Protein AF-A0A9I9CKD1-F1 (afdb_monomer_lite)

Organism: Cucumis melo (NCBI:txid3656)

Secondary structure (DSSP, 8-state):
--HHHHTT----THHHHHHHHHHHHHHHHSS-TTTTS-HHHHHIIIIIS-PPPPP-S-GGGS-GGG--

Structure (mmCIF, N/CA/C/O backbone):
data_AF-A0A9I9CKD1-F1
#
_entry.id   AF-A0A9I9CKD1-F1
#
loop_
_atom_site.group_PDB
_atom_site.id
_atom_site.type_symbol
_atom_site.label_atom_id
_atom_site.label_alt_id
_atom_site.label_comp_id
_atom_site.label_asym_id
_atom_site.label_entity_id
_atom_site.label_seq_id
_atom_site.pdbx_PDB_ins_code
_atom_site.Cartn_x
_atom_site.Cartn_y
_atom_site.Cartn_z
_atom_site.occupancy
_atom_site.B_iso_or_equiv
_atom_site.auth_seq_id
_atom_site.auth_comp_id
_atom_site.auth_asym_id
_atom_site.auth_atom_id
_atom_site.pdbx_PDB_model_num
ATOM 1 N N . MET A 1 1 ? 1.996 4.117 -2.667 1.00 85.81 1 MET A N 1
ATOM 2 C CA . MET A 1 1 ? 2.373 3.646 -4.015 1.00 85.81 1 MET A CA 1
ATOM 3 C C . MET A 1 1 ? 3.000 2.271 -3.873 1.00 85.81 1 MET A C 1
ATOM 5 O O . MET A 1 1 ? 3.492 1.994 -2.782 1.00 85.81 1 MET A O 1
ATOM 9 N N . ALA A 1 2 ? 2.925 1.414 -4.892 1.00 92.88 2 ALA A N 1
ATOM 10 C CA . ALA A 1 2 ? 3.608 0.124 -4.837 1.00 92.88 2 ALA A CA 1
ATOM 11 C C . ALA A 1 2 ? 5.139 0.340 -4.809 1.00 92.88 2 ALA A C 1
ATOM 13 O O . ALA A 1 2 ? 5.601 1.306 -5.429 1.00 92.88 2 ALA A O 1
ATOM 14 N N . PRO A 1 3 ? 5.907 -0.473 -4.060 1.00 93.69 3 PRO A N 1
ATOM 15 C CA . PRO A 1 3 ? 7.359 -0.317 -3.932 1.00 93.69 3 PRO A CA 1
ATOM 16 C C . PRO A 1 3 ? 8.101 -0.245 -5.273 1.00 93.69 3 PRO A C 1
ATOM 18 O O . PRO A 1 3 ? 8.935 0.633 -5.462 1.00 93.69 3 PRO A O 1
ATOM 21 N N . GLU A 1 4 ? 7.732 -1.096 -6.224 1.00 94.06 4 GLU A N 1
ATOM 22 C CA . GLU A 1 4 ? 8.309 -1.175 -7.567 1.00 94.06 4 GLU A CA 1
ATOM 23 C C . GLU A 1 4 ? 8.129 0.132 -8.357 1.00 94.06 4 GLU A C 1
ATOM 25 O O . GLU A 1 4 ? 9.048 0.587 -9.030 1.00 94.06 4 GLU A O 1
ATOM 30 N N . ILE A 1 5 ? 6.991 0.819 -8.194 1.00 93.19 5 ILE A N 1
ATOM 31 C CA . ILE A 1 5 ? 6.764 2.130 -8.821 1.00 93.19 5 ILE A CA 1
ATOM 32 C C . ILE A 1 5 ? 7.626 3.204 -8.138 1.00 93.19 5 ILE A C 1
ATOM 34 O O . ILE A 1 5 ? 8.122 4.115 -8.789 1.00 93.19 5 ILE A O 1
ATOM 38 N N . CYS A 1 6 ? 7.791 3.139 -6.812 1.00 90.25 6 CYS A N 1
ATOM 39 C CA . CYS A 1 6 ? 8.600 4.116 -6.073 1.00 90.25 6 CYS A CA 1
ATOM 40 C C . CYS A 1 6 ? 10.079 4.051 -6.443 1.00 90.25 6 CYS A C 1
ATOM 42 O O . CYS A 1 6 ? 10.760 5.073 -6.423 1.00 90.25 6 CYS A O 1
ATOM 44 N N . ASN A 1 7 ? 10.560 2.843 -6.718 1.00 89.94 7 ASN A N 1
ATOM 45 C CA . ASN A 1 7 ? 11.954 2.579 -7.031 1.00 89.94 7 ASN A CA 1
ATOM 46 C C . ASN A 1 7 ? 12.260 2.747 -8.528 1.00 89.94 7 ASN A C 1
ATOM 48 O O . ASN A 1 7 ? 13.389 2.488 -8.934 1.00 89.94 7 ASN A O 1
ATOM 52 N N . ASP A 1 8 ? 11.279 3.190 -9.326 1.00 92.12 8 ASP A N 1
ATOM 53 C CA . ASP A 1 8 ? 11.377 3.312 -10.787 1.00 92.12 8 ASP A CA 1
ATOM 54 C C . ASP A 1 8 ? 11.808 1.987 -11.452 1.00 92.12 8 ASP A C 1
ATOM 56 O O . ASP A 1 8 ? 12.581 1.942 -12.410 1.00 92.12 8 ASP A O 1
ATOM 60 N N . GLU A 1 9 ? 11.330 0.872 -10.892 1.00 93.62 9 GLU A N 1
ATOM 61 C CA . GLU A 1 9 ? 11.606 -0.477 -11.374 1.00 93.62 9 GLU A CA 1
ATOM 62 C C . GLU A 1 9 ? 10.610 -0.880 -12.470 1.00 93.62 9 GLU A C 1
ATOM 64 O O . GLU A 1 9 ? 9.525 -0.315 -12.613 1.00 93.62 9 GLU A O 1
ATOM 69 N N . ILE A 1 10 ? 10.959 -1.908 -13.249 1.00 95.38 10 ILE A N 1
ATOM 70 C CA . ILE A 1 10 ? 10.022 -2.501 -14.209 1.00 95.38 10 ILE A CA 1
ATOM 71 C C . ILE A 1 10 ? 8.878 -3.139 -13.418 1.00 95.38 10 ILE A C 1
ATOM 73 O O . ILE A 1 10 ? 9.094 -4.085 -12.663 1.00 95.38 10 ILE A O 1
ATOM 77 N N . PHE A 1 11 ? 7.663 -2.645 -13.629 1.00 95.56 11 PHE A N 1
ATOM 78 C CA . PHE A 1 11 ? 6.465 -3.122 -12.953 1.00 95.56 11 PHE A CA 1
ATOM 79 C C . PHE A 1 11 ? 5.463 -3.732 -13.937 1.00 95.56 11 PHE A C 1
ATOM 81 O O . PHE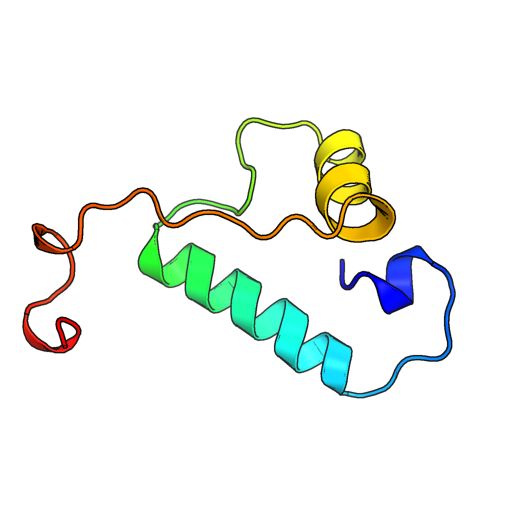 A 1 11 ? 5.480 -3.471 -15.142 1.00 95.56 11 PHE A O 1
ATOM 88 N N . ASP A 1 12 ? 4.560 -4.544 -13.402 1.00 95.25 12 ASP A N 1
ATOM 89 C CA . ASP A 1 12 ? 3.468 -5.173 -14.135 1.00 95.25 12 ASP A CA 1
ATOM 90 C C . ASP A 1 12 ? 2.144 -4.995 -13.371 1.00 95.25 12 ASP A C 1
ATOM 92 O O . ASP A 1 12 ? 2.005 -4.103 -12.536 1.00 95.25 12 ASP A O 1
ATOM 96 N N . ARG A 1 13 ? 1.147 -5.844 -13.641 1.00 95.81 13 ARG A N 1
ATOM 97 C CA . ARG A 1 13 ? -0.162 -5.796 -12.964 1.00 95.81 13 ARG A CA 1
ATOM 98 C C . ARG A 1 13 ? -0.099 -6.133 -11.464 1.00 95.81 13 ARG A C 1
ATOM 100 O O . ARG A 1 13 ? -1.107 -6.005 -10.773 1.00 95.81 13 ARG A O 1
ATOM 107 N N . SER A 1 14 ? 1.044 -6.560 -10.926 1.00 94.75 14 SER A N 1
ATOM 108 C CA . SER A 1 14 ? 1.211 -6.781 -9.483 1.00 94.75 14 SER A CA 1
ATOM 109 C C . SER A 1 14 ? 1.016 -5.500 -8.657 1.00 94.75 14 SER A C 1
ATOM 111 O O . SER A 1 14 ? 0.524 -5.587 -7.526 1.00 94.75 14 SER A O 1
ATOM 113 N N . ILE A 1 15 ? 1.222 -4.317 -9.253 1.00 95.56 15 ILE A N 1
ATOM 114 C CA . ILE A 1 15 ? 0.925 -3.015 -8.629 1.00 95.56 15 ILE A CA 1
ATOM 115 C C . ILE A 1 15 ? -0.556 -2.879 -8.242 1.00 95.56 15 ILE A C 1
ATOM 117 O O . ILE A 1 15 ? -0.896 -2.251 -7.232 1.00 95.56 15 ILE A O 1
ATOM 121 N N . ASP A 1 16 ? -1.448 -3.499 -9.020 1.00 95.69 16 ASP A N 1
ATOM 122 C CA . ASP A 1 16 ? -2.890 -3.486 -8.780 1.00 95.69 16 ASP A CA 1
ATOM 123 C C . ASP A 1 16 ? -3.239 -4.383 -7.591 1.00 95.69 16 ASP A C 1
ATOM 125 O O . ASP A 1 16 ? -4.099 -4.051 -6.779 1.00 95.69 16 ASP A O 1
ATOM 129 N N . SER A 1 17 ? -2.511 -5.490 -7.417 1.00 95.81 17 SER A N 1
ATOM 130 C CA . SER A 1 17 ? -2.656 -6.350 -6.235 1.00 95.81 17 SER A CA 1
ATOM 131 C C . SER A 1 17 ? -2.191 -5.631 -4.967 1.00 95.81 17 SER A C 1
ATOM 133 O O . SER A 1 17 ? -2.818 -5.752 -3.911 1.00 95.81 17 SER A O 1
ATOM 135 N N . PHE A 1 18 ? -1.117 -4.841 -5.062 1.00 94.31 18 PHE A N 1
ATOM 136 C CA . PHE A 1 18 ? -0.654 -4.016 -3.950 1.00 94.31 18 PHE A CA 1
ATOM 137 C C . PHE A 1 18 ? -1.689 -2.949 -3.565 1.00 94.31 18 PHE A C 1
ATOM 139 O O . PHE A 1 18 ? -2.018 -2.811 -2.383 1.00 94.31 18 PHE A O 1
ATOM 146 N N . SER A 1 19 ? -2.222 -2.210 -4.543 1.00 94.38 19 SER A N 1
ATOM 147 C CA . SER A 1 19 ? -3.234 -1.177 -4.291 1.00 94.38 19 SER A CA 1
ATOM 148 C C . SER A 1 19 ? -4.542 -1.771 -3.759 1.00 94.38 19 SER A C 1
ATOM 150 O O . SER A 1 19 ? -5.087 -1.252 -2.783 1.00 94.38 19 SER A O 1
ATOM 152 N N . PHE A 1 20 ? -4.978 -2.915 -4.291 1.00 95.75 20 PHE A N 1
ATOM 153 C CA . PHE A 1 20 ? -6.118 -3.670 -3.772 1.00 95.75 20 PHE A CA 1
ATOM 154 C C 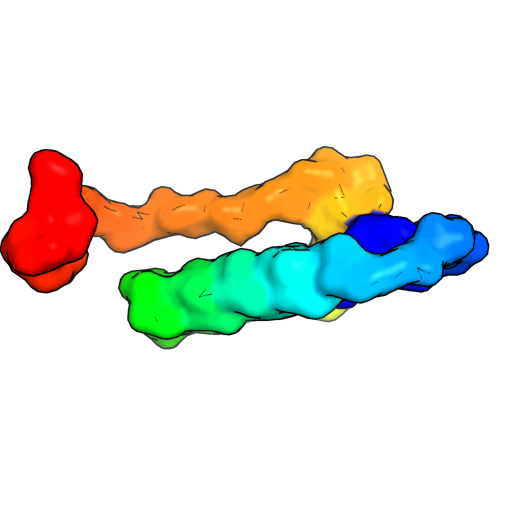. PHE A 1 20 ? -5.936 -4.061 -2.299 1.00 95.75 20 PHE A C 1
ATOM 156 O O . PHE A 1 20 ? -6.852 -3.881 -1.500 1.00 95.75 20 PHE A O 1
ATOM 163 N N . GLY A 1 21 ? -4.742 -4.508 -1.896 1.00 94.31 21 GLY A N 1
ATOM 164 C CA . GLY A 1 21 ? -4.441 -4.809 -0.493 1.00 94.31 21 GLY A CA 1
ATOM 165 C C . GLY A 1 21 ? -4.567 -3.596 0.441 1.00 94.31 21 GLY A C 1
ATOM 166 O O . GLY A 1 21 ? -5.029 -3.738 1.573 1.00 94.31 21 GLY A O 1
ATOM 167 N N . LEU A 1 22 ? -4.200 -2.396 -0.023 1.00 93.56 22 LEU A N 1
ATOM 168 C CA . LEU A 1 22 ? -4.386 -1.159 0.747 1.00 93.56 22 LEU A CA 1
ATOM 169 C C . LEU A 1 22 ? -5.862 -0.759 0.860 1.00 93.56 22 LEU A C 1
ATOM 171 O O . LEU A 1 22 ? -6.278 -0.325 1.933 1.00 93.56 22 LEU A O 1
ATOM 175 N N . ILE A 1 23 ? -6.646 -0.945 -0.206 1.00 94.25 23 ILE A N 1
ATOM 176 C CA . ILE A 1 23 ? -8.100 -0.724 -0.187 1.00 94.25 23 ILE A CA 1
ATOM 177 C C . ILE A 1 23 ? -8.758 -1.685 0.805 1.00 94.25 23 ILE A C 1
ATOM 179 O O . ILE A 1 23 ? -9.528 -1.249 1.655 1.00 94.25 23 ILE A O 1
ATOM 183 N N . LEU A 1 24 ? -8.414 -2.976 0.760 1.00 92.19 24 LEU A N 1
ATOM 184 C CA . LEU A 1 24 ? -8.918 -3.960 1.719 1.00 92.19 24 LEU A CA 1
ATOM 185 C C . LEU A 1 24 ? -8.564 -3.586 3.158 1.00 92.19 24 LEU A C 1
ATOM 187 O O . LEU A 1 24 ? -9.424 -3.649 4.032 1.00 92.19 24 LEU A O 1
ATOM 191 N N . TYR A 1 25 ? -7.322 -3.165 3.408 1.00 91.81 25 TYR A N 1
ATOM 192 C CA . TYR A 1 25 ? -6.925 -2.678 4.726 1.00 91.81 25 TYR A CA 1
ATOM 193 C C . TYR A 1 25 ? -7.819 -1.518 5.184 1.00 91.81 25 TYR A C 1
ATOM 195 O O . TYR A 1 25 ? -8.301 -1.533 6.312 1.00 91.81 25 TYR A O 1
ATOM 203 N N . GLU A 1 26 ? -8.070 -0.532 4.322 1.00 91.69 26 GLU A N 1
ATOM 204 C CA . GLU A 1 26 ? -8.915 0.619 4.650 1.00 91.69 26 GLU A CA 1
ATOM 205 C C . GLU A 1 26 ? -10.376 0.221 4.889 1.00 91.69 26 GLU A C 1
ATOM 207 O O . GLU A 1 26 ? -10.992 0.718 5.827 1.00 91.69 26 GLU A O 1
ATOM 212 N N . MET A 1 27 ? -10.916 -0.722 4.113 1.00 90.38 27 MET A N 1
ATOM 213 C CA . MET A 1 27 ? -12.265 -1.262 4.320 1.00 90.38 27 MET A CA 1
ATOM 214 C C . MET A 1 27 ? -12.398 -1.989 5.664 1.00 90.38 27 MET A C 1
ATOM 216 O O . MET A 1 27 ? -13.437 -1.897 6.313 1.00 90.38 27 MET A O 1
ATOM 220 N N . VAL A 1 28 ? -11.355 -2.713 6.077 1.00 86.88 28 VAL A N 1
ATOM 221 C CA . VAL A 1 28 ? -11.345 -3.521 7.304 1.00 86.88 28 VAL A CA 1
ATOM 222 C C . VAL A 1 28 ? -11.074 -2.666 8.542 1.00 86.88 28 VAL A C 1
ATOM 224 O O . VAL A 1 28 ? -11.748 -2.821 9.558 1.00 86.88 28 VAL A O 1
ATOM 227 N N . GLU A 1 29 ? -10.101 -1.759 8.472 1.00 87.56 29 GLU A N 1
ATOM 228 C CA . GLU A 1 29 ? -9.694 -0.915 9.601 1.00 87.56 29 GLU A CA 1
ATOM 229 C C . GLU A 1 29 ? -10.497 0.395 9.685 1.00 87.56 29 GLU A C 1
ATOM 231 O O . GLU A 1 29 ? -10.470 1.069 10.715 1.00 87.56 29 GLU A O 1
ATOM 236 N N . GLY A 1 30 ? -11.203 0.775 8.615 1.00 88.81 30 GLY A N 1
ATOM 237 C CA . GLY A 1 30 ? -11.976 2.018 8.517 1.00 88.81 30 GLY A CA 1
ATOM 238 C C . GLY A 1 30 ? -11.116 3.285 8.510 1.00 88.81 30 GLY A C 1
ATOM 239 O O . GLY A 1 30 ? -11.624 4.385 8.719 1.00 88.81 30 GLY A O 1
ATOM 240 N N . ILE A 1 31 ? -9.802 3.138 8.334 1.00 89.81 31 ILE A N 1
ATOM 241 C CA . ILE A 1 31 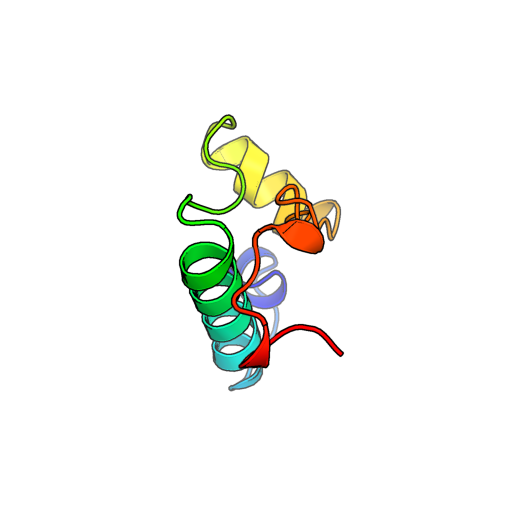? -8.823 4.221 8.379 1.00 89.81 31 ILE A CA 1
ATOM 242 C C . ILE A 1 31 ? -7.784 4.042 7.283 1.00 89.81 31 ILE A C 1
ATOM 244 O O . ILE A 1 31 ? -7.346 2.928 6.989 1.00 89.81 31 ILE A O 1
ATOM 248 N N . GLN A 1 32 ? -7.307 5.166 6.753 1.00 88.94 32 GLN A N 1
ATOM 249 C CA . GLN A 1 32 ? -6.244 5.145 5.764 1.00 88.94 32 GLN A CA 1
ATOM 250 C C . GLN A 1 32 ? -4.977 4.464 6.332 1.00 88.94 32 GLN A C 1
ATOM 252 O O . GLN A 1 32 ? -4.585 4.716 7.490 1.00 88.94 32 GLN A O 1
ATOM 257 N N . PRO A 1 33 ? -4.290 3.632 5.527 1.00 89.19 33 PRO A N 1
ATOM 258 C CA . PRO A 1 33 ? -2.962 3.132 5.849 1.00 89.19 33 PRO A CA 1
ATOM 259 C C . PRO A 1 33 ? -2.038 4.268 6.294 1.00 89.19 33 PRO A C 1
ATOM 261 O O . PRO A 1 33 ? -1.917 5.286 5.622 1.00 89.19 33 PRO A O 1
ATOM 264 N N . PHE A 1 34 ? -1.369 4.093 7.435 1.00 89.69 34 PHE A N 1
ATOM 265 C CA . PHE A 1 34 ? -0.411 5.068 7.970 1.00 89.69 34 PHE A CA 1
ATOM 266 C C . PHE A 1 34 ? -0.956 6.496 8.216 1.00 89.69 34 PHE A C 1
ATOM 268 O O . PHE A 1 34 ? -0.154 7.418 8.312 1.00 89.69 34 PHE A O 1
ATOM 275 N N . HIS A 1 35 ? -2.267 6.688 8.432 1.00 86.50 35 HIS A N 1
ATOM 276 C CA . HIS A 1 35 ? -2.931 8.003 8.614 1.00 86.50 35 HIS A CA 1
ATOM 277 C C . HIS A 1 35 ? -2.299 9.002 9.614 1.00 86.50 35 HIS A C 1
ATOM 279 O O . HIS A 1 35 ? -2.675 10.168 9.629 1.00 86.50 35 HIS A O 1
ATOM 285 N N . ARG A 1 36 ? -1.387 8.569 10.497 1.00 88.38 36 ARG A N 1
ATOM 286 C CA . ARG A 1 36 ? -0.690 9.439 11.471 1.00 88.38 36 ARG A CA 1
ATOM 287 C C . ARG A 1 36 ? 0.660 9.962 10.981 1.00 88.38 36 ARG A C 1
ATOM 289 O O . ARG A 1 36 ? 1.331 10.656 11.736 1.00 88.38 36 ARG A O 1
ATOM 296 N N . LYS A 1 37 ? 1.087 9.572 9.782 1.00 90.06 37 LYS A N 1
ATOM 297 C CA . LYS A 1 37 ? 2.403 9.890 9.228 1.00 90.06 37 LYS A CA 1
ATOM 29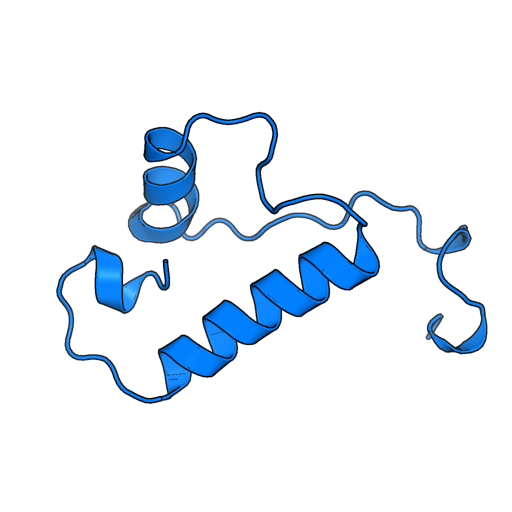8 C C . LYS A 1 37 ? 2.266 10.815 8.018 1.00 90.06 37 LYS A C 1
ATOM 300 O O . LYS A 1 37 ? 1.309 10.663 7.258 1.00 90.06 37 LYS A O 1
ATOM 305 N N . PRO A 1 38 ? 3.212 11.744 7.807 1.00 92.94 38 PRO A N 1
ATOM 306 C CA . PRO A 1 38 ? 3.274 12.529 6.582 1.00 92.94 38 PRO A CA 1
ATOM 307 C C . PRO A 1 38 ? 3.545 11.624 5.373 1.00 92.94 38 PRO A C 1
ATOM 309 O O . PRO A 1 38 ? 4.189 10.581 5.494 1.00 92.94 38 PRO A O 1
ATOM 312 N N . SER A 1 39 ? 3.078 12.038 4.194 1.00 88.62 39 SER A N 1
ATOM 313 C CA . SER A 1 39 ? 3.150 11.255 2.950 1.00 88.62 39 SER A CA 1
ATOM 314 C C . SER A 1 39 ? 4.564 10.784 2.595 1.00 88.62 39 SER A C 1
ATOM 316 O O . SER A 1 39 ? 4.733 9.650 2.155 1.00 88.62 39 SER A O 1
ATOM 318 N N . GLU A 1 40 ? 5.578 11.613 2.836 1.00 90.94 40 GLU A N 1
ATOM 319 C CA . GLU A 1 40 ? 6.987 11.273 2.612 1.00 90.94 40 GLU A CA 1
ATOM 320 C C . GLU A 1 40 ? 7.454 10.119 3.514 1.00 90.94 40 GLU A C 1
ATOM 322 O O . GLU A 1 40 ? 8.095 9.174 3.054 1.00 90.94 40 GLU A O 1
ATOM 327 N N . GLU A 1 41 ? 7.066 10.133 4.792 1.00 92.81 41 GLU A N 1
ATOM 328 C CA . GLU A 1 41 ? 7.397 9.053 5.724 1.00 92.81 41 GLU A CA 1
ATOM 329 C C . GLU A 1 41 ? 6.647 7.764 5.365 1.00 92.81 41 GLU A C 1
ATOM 331 O O . GLU A 1 41 ? 7.187 6.668 5.515 1.00 92.81 41 GLU A O 1
ATOM 336 N N . VAL A 1 42 ? 5.418 7.876 4.851 1.00 91.69 42 VAL A N 1
ATOM 337 C CA . VAL A 1 42 ? 4.661 6.725 4.337 1.00 91.69 42 VAL A CA 1
ATOM 338 C C . VAL A 1 42 ? 5.346 6.123 3.113 1.00 91.69 42 VAL A C 1
ATOM 340 O O . VAL A 1 42 ? 5.514 4.905 3.053 1.00 91.69 42 VAL A O 1
ATOM 343 N N . ALA A 1 43 ? 5.775 6.956 2.163 1.00 90.75 43 ALA A N 1
ATOM 344 C CA . ALA A 1 43 ? 6.504 6.508 0.981 1.00 90.75 43 ALA A CA 1
ATOM 345 C C . ALA A 1 43 ? 7.806 5.804 1.376 1.00 90.75 43 ALA A C 1
ATOM 347 O O . ALA A 1 43 ? 8.053 4.689 0.926 1.00 90.75 43 ALA A O 1
ATOM 348 N N . LYS A 1 44 ? 8.581 6.378 2.302 1.00 93.00 44 LYS A N 1
ATOM 349 C CA . LYS A 1 44 ? 9.789 5.738 2.837 1.00 93.00 44 LYS A CA 1
ATOM 350 C C . LYS A 1 44 ? 9.482 4.402 3.519 1.00 93.00 44 LYS A C 1
ATOM 352 O O . LYS A 1 44 ? 10.152 3.407 3.249 1.00 93.00 44 LYS A O 1
ATOM 357 N N . ALA A 1 45 ? 8.454 4.354 4.366 1.00 92.88 45 ALA A N 1
ATOM 358 C CA . ALA A 1 45 ? 8.074 3.136 5.073 1.00 92.88 45 ALA A CA 1
ATOM 359 C C . ALA A 1 45 ? 7.688 2.003 4.108 1.00 92.88 45 ALA A C 1
ATOM 361 O O . ALA A 1 45 ? 8.087 0.863 4.323 1.00 92.88 45 ALA A O 1
ATOM 362 N N . ILE A 1 46 ? 6.934 2.306 3.050 1.00 93.00 46 ILE A N 1
ATOM 363 C CA . ILE A 1 46 ? 6.484 1.304 2.077 1.00 93.00 46 ILE A CA 1
ATOM 364 C C . ILE A 1 46 ? 7.610 0.923 1.113 1.00 93.00 46 ILE A C 1
ATOM 366 O O . ILE A 1 46 ? 7.870 -0.261 0.917 1.00 93.00 46 ILE A O 1
ATOM 370 N N . CYS A 1 47 ? 8.261 1.915 0.512 1.00 91.62 47 CYS A N 1
ATOM 371 C CA . CYS A 1 47 ? 9.111 1.718 -0.657 1.00 91.62 47 CYS A CA 1
ATOM 372 C C . CYS A 1 47 ? 10.566 1.397 -0.294 1.00 91.62 47 CYS A C 1
ATOM 374 O O . CYS A 1 47 ? 11.214 0.634 -1.001 1.00 91.62 47 CYS A O 1
ATOM 376 N N . VAL A 1 48 ? 11.058 1.911 0.839 1.00 91.62 48 VAL A N 1
ATOM 377 C CA . VAL A 1 48 ? 12.435 1.671 1.306 1.00 91.62 48 VAL A CA 1
ATOM 378 C C . VAL A 1 48 ? 12.466 0.620 2.410 1.00 91.62 48 VAL A C 1
ATOM 380 O O . VAL A 1 48 ? 13.287 -0.290 2.389 1.00 91.62 48 VAL A O 1
ATOM 383 N N . GLU A 1 49 ? 11.577 0.734 3.397 1.00 92.62 49 GLU A N 1
ATOM 384 C CA . GLU A 1 49 ? 11.595 -0.147 4.572 1.00 92.62 49 GLU A CA 1
ATOM 385 C C . GLU A 1 49 ? 10.755 -1.421 4.386 1.00 92.62 49 GLU A C 1
ATOM 387 O O . GLU A 1 49 ? 10.782 -2.299 5.248 1.00 92.62 49 GLU A O 1
ATOM 392 N N . GLY A 1 50 ? 9.976 -1.522 3.301 1.00 90.12 50 GLY A N 1
ATOM 393 C CA . GLY A 1 50 ? 9.111 -2.673 3.020 1.00 90.12 50 GLY A CA 1
ATOM 394 C C . GLY A 1 50 ? 8.003 -2.893 4.059 1.00 90.12 50 GLY A C 1
ATOM 395 O O . GLY A 1 50 ? 7.445 -3.989 4.160 1.00 90.12 50 GLY A O 1
ATOM 396 N N . LYS A 1 51 ? 7.677 -1.877 4.867 1.00 91.50 51 LYS A N 1
ATOM 397 C CA . LYS A 1 51 ? 6.688 -1.987 5.943 1.00 91.50 51 LYS A CA 1
ATOM 398 C C . LYS A 1 51 ? 5.277 -2.069 5.376 1.00 91.50 51 LYS A C 1
ATOM 400 O O . LYS A 1 51 ? 4.869 -1.282 4.524 1.00 91.50 51 LYS A O 1
ATOM 405 N N . ARG A 1 52 ? 4.491 -2.986 5.937 1.00 90.75 52 ARG A N 1
ATOM 406 C CA . ARG A 1 52 ? 3.060 -3.135 5.655 1.00 90.75 52 ARG A CA 1
ATOM 407 C C . ARG A 1 52 ? 2.221 -2.477 6.761 1.00 90.75 52 ARG A C 1
ATOM 409 O O . ARG A 1 52 ? 2.671 -2.426 7.910 1.00 90.75 52 ARG A O 1
ATOM 416 N N . PRO A 1 53 ? 1.014 -1.975 6.449 1.00 90.44 53 PRO A N 1
ATOM 417 C CA . PRO A 1 53 ? 0.068 -1.537 7.469 1.00 90.44 53 PRO A CA 1
ATOM 418 C C . PRO A 1 53 ? -0.253 -2.682 8.437 1.00 90.44 53 PRO A C 1
ATOM 420 O O . PRO A 1 53 ? -0.500 -3.808 8.015 1.00 90.44 53 PRO A O 1
ATOM 423 N N . LEU A 1 54 ? -0.231 -2.397 9.737 1.00 88.31 54 LEU A N 1
ATOM 424 C CA . LEU A 1 54 ? -0.573 -3.373 10.772 1.00 88.31 54 LEU A CA 1
ATOM 425 C C . LEU A 1 54 ? -2.065 -3.299 11.074 1.00 88.31 54 LEU A C 1
ATOM 427 O O . LEU A 1 54 ? -2.562 -2.202 11.326 1.00 88.31 54 LEU A O 1
ATOM 431 N N . PHE A 1 55 ? -2.737 -4.447 11.135 1.00 85.88 55 PHE A N 1
ATOM 432 C CA . PHE A 1 55 ? -4.105 -4.540 11.644 1.00 85.88 55 PHE A CA 1
ATOM 433 C C . PHE A 1 55 ? -4.115 -4.247 13.144 1.00 85.88 55 PHE A C 1
ATOM 435 O O . PHE A 1 55 ? -3.401 -4.891 13.921 1.00 85.88 55 PHE A O 1
ATOM 442 N N . LYS A 1 56 ? -4.879 -3.236 13.558 1.00 80.75 56 LYS A N 1
ATOM 443 C CA . LYS A 1 56 ? -4.963 -2.792 14.957 1.00 80.75 56 LYS A CA 1
ATOM 444 C C . LYS A 1 56 ? -6.292 -3.165 15.581 1.00 80.75 56 LYS A C 1
ATOM 446 O O . LYS A 1 56 ? -6.377 -3.247 16.811 1.00 80.75 56 LYS A O 1
ATOM 451 N N . ILE A 1 57 ? -7.322 -3.376 14.767 1.00 77.56 57 ILE A N 1
ATOM 452 C CA . ILE A 1 57 ? -8.619 -3.806 15.260 1.00 77.56 57 ILE A CA 1
ATOM 453 C C . ILE A 1 57 ? -8.473 -5.218 15.828 1.00 77.56 57 ILE A C 1
ATOM 455 O O . ILE A 1 57 ? -7.958 -6.141 15.196 1.00 77.56 57 ILE A O 1
ATOM 459 N N . LYS A 1 58 ? -8.908 -5.384 17.082 1.00 70.25 58 LYS A N 1
ATOM 460 C CA . LYS A 1 58 ? -8.917 -6.698 17.729 1.00 70.25 58 LYS A CA 1
ATOM 461 C C . LYS A 1 58 ? -9.839 -7.618 16.939 1.00 70.25 58 LYS A C 1
ATOM 463 O O . LYS A 1 58 ? -10.969 -7.235 16.647 1.00 70.25 58 LYS A O 1
ATOM 468 N N . SER A 1 59 ? -9.417 -8.864 16.740 1.00 64.88 59 SER A N 1
ATOM 469 C CA . SER A 1 59 ? -10.190 -9.900 16.042 1.00 64.88 59 SER A CA 1
ATOM 4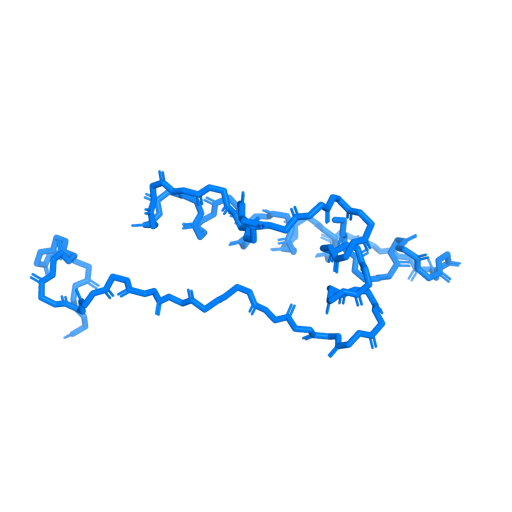70 C C . SER A 1 59 ? -11.634 -10.052 16.533 1.00 64.88 59 SER A C 1
ATOM 472 O O . SER A 1 59 ? -12.508 -10.439 15.770 1.00 64.88 59 SER A O 1
ATOM 474 N N . LYS A 1 60 ? -11.931 -9.680 17.788 1.00 60.53 6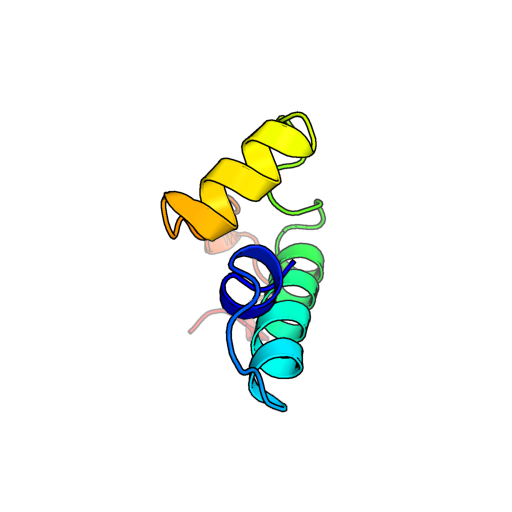0 LYS A N 1
ATOM 475 C CA . LYS A 1 60 ? -13.293 -9.668 18.349 1.00 60.53 60 LYS A CA 1
ATOM 476 C C . LYS A 1 60 ? -14.275 -8.695 17.674 1.00 60.53 60 LYS A C 1
ATOM 478 O O . LYS A 1 60 ? -15.471 -8.946 17.801 1.00 60.53 60 LYS A O 1
ATOM 483 N N . ILE A 1 61 ? -13.807 -7.639 17.011 1.00 68.38 61 ILE A N 1
ATOM 484 C CA . ILE A 1 61 ? -14.645 -6.569 16.434 1.00 68.38 61 ILE A CA 1
ATOM 485 C C . ILE A 1 61 ? -15.013 -6.855 14.973 1.00 68.38 61 ILE A C 1
ATOM 487 O O . ILE A 1 61 ? -16.000 -6.311 14.484 1.00 68.38 61 ILE A O 1
ATOM 491 N N . TYR A 1 62 ? -14.280 -7.738 14.289 1.00 71.44 62 TYR A N 1
ATOM 492 C CA . TYR A 1 62 ? -14.675 -8.155 12.948 1.00 71.44 62 TYR A CA 1
ATOM 493 C C . TYR A 1 62 ? -16.054 -8.823 12.972 1.00 71.44 62 TYR A C 1
ATOM 495 O O . TYR A 1 62 ? -16.395 -9.472 13.973 1.00 71.44 62 TYR A O 1
ATOM 503 N N . PRO A 1 63 ? -16.852 -8.674 11.900 1.00 70.88 63 PRO A N 1
ATOM 504 C CA . PRO A 1 63 ? -18.077 -9.437 11.736 1.00 70.88 63 PRO A CA 1
ATOM 505 C C . PRO A 1 63 ? -17.792 -10.920 11.982 1.00 70.88 63 PRO A C 1
ATOM 507 O O . PRO A 1 63 ? -16.742 -11.406 11.556 1.00 70.88 63 PRO A O 1
ATOM 510 N N . PRO A 1 64 ? -18.671 -11.642 12.695 1.00 70.12 64 PRO A N 1
ATOM 511 C CA . PRO A 1 64 ? -18.459 -13.059 12.970 1.00 70.12 64 PRO A CA 1
ATOM 512 C C . PRO A 1 64 ? -18.251 -13.873 11.686 1.00 70.12 64 PRO A C 1
ATOM 514 O O . PRO A 1 64 ? -17.457 -14.800 11.714 1.00 70.12 64 PRO A O 1
ATOM 517 N N . ASP A 1 65 ? -18.849 -13.461 10.564 1.00 75.56 65 ASP A N 1
ATOM 518 C CA . ASP A 1 65 ? -18.689 -14.091 9.244 1.00 75.56 65 ASP A CA 1
ATOM 519 C C . ASP A 1 65 ? -17.277 -13.950 8.637 1.00 75.56 65 ASP A C 1
ATOM 521 O O . ASP A 1 65 ? -16.958 -14.603 7.649 1.00 75.56 65 ASP A O 1
ATOM 525 N N . ILE A 1 66 ? -16.440 -13.073 9.202 1.00 70.50 66 ILE A N 1
ATOM 526 C CA . ILE A 1 66 ? -15.064 -12.787 8.758 1.00 70.50 66 ILE A CA 1
ATOM 527 C C . ILE A 1 66 ? -14.036 -13.317 9.778 1.00 70.50 66 ILE A C 1
ATOM 529 O O . ILE A 1 66 ? -12.832 -13.288 9.528 1.00 70.50 66 ILE A O 1
ATOM 533 N N . LYS A 1 67 ? -14.480 -13.808 10.942 1.00 60.78 67 LYS A N 1
ATOM 534 C CA . LYS A 1 67 ? -13.591 -14.486 11.891 1.00 60.78 67 LYS A CA 1
ATOM 535 C C . LYS A 1 67 ? -13.361 -15.907 11.386 1.00 60.78 67 LYS A C 1
ATOM 537 O O . LYS A 1 67 ? -14.328 -16.637 11.205 1.00 60.78 67 LYS A O 1
ATOM 542 N N . GLU A 1 68 ? -12.096 -16.246 11.146 1.00 59.75 68 GLU A N 1
ATOM 543 C CA . GLU A 1 68 ? -11.647 -17.623 10.885 1.00 59.75 68 GLU A CA 1
ATOM 544 C C . GLU A 1 68 ? -12.116 -18.594 11.981 1.00 59.75 68 GLU A C 1
ATOM 546 O O . GLU A 1 68 ? -12.068 -18.204 13.177 1.00 59.75 68 GLU A O 1
#

Foldseek 3Di:
DALCVLVVHDDDCVVVVVVVVQVVLCVQQVDHQPNVDDPVVVSCCCNVVVDDRDDPDDLVPPDPVPRD

Sequence (68 aa):
MAPEICNDEIFDRSIDSFSFGLILYEMVEGIQPFHRKPSEEVAKAICVEGKRPLFKIKSKIYPPDIKE

InterPro domains:
  IPR000719 Protein kinase domain [PS50011] (1-68)
  IPR001245 Serine-threonine/tyrosine-protein kinase, catalytic domain [PF07714] (1-52)
  IPR011009 Protein kinase-like domain superfamily [SSF56112] (1-57)

Radius of gyration: 13.7 Å; chains: 1; bounding box: 31×30×33 Å

pLDDT: mean 87.48, std 9.55, range [59.75, 95.81]